Protein AF-A0A9E6DJP8-F1 (afdb_monomer)

Structure (mmCIF, N/CA/C/O backbone):
data_AF-A0A9E6DJP8-F1
#
_entry.id   AF-A0A9E6DJP8-F1
#
loop_
_atom_site.group_PDB
_atom_site.id
_atom_site.type_symbol
_atom_site.label_atom_id
_atom_site.label_alt_id
_atom_site.label_comp_id
_atom_site.label_asym_id
_atom_site.label_entity_id
_atom_site.label_seq_id
_atom_site.pdbx_PDB_ins_code
_atom_site.Cartn_x
_atom_site.Cartn_y
_atom_site.Cartn_z
_atom_site.occupancy
_atom_site.B_iso_or_equiv
_atom_site.auth_seq_id
_atom_site.auth_comp_id
_atom_site.auth_asym_id
_atom_site.auth_atom_id
_atom_site.pdbx_PDB_model_num
ATOM 1 N N . MET A 1 1 ? 36.947 -34.085 20.528 1.00 33.03 1 MET A N 1
ATOM 2 C CA . MET A 1 1 ? 38.094 -34.071 21.459 1.00 33.03 1 MET A CA 1
ATOM 3 C C . MET A 1 1 ? 39.069 -32.993 21.013 1.00 33.03 1 MET A C 1
ATOM 5 O O . MET A 1 1 ? 39.463 -33.028 19.860 1.00 33.03 1 MET A O 1
ATOM 9 N N . CYS A 1 2 ? 39.348 -32.061 21.935 1.00 31.62 2 CYS A N 1
ATOM 10 C CA . CYS A 1 2 ? 40.567 -31.264 22.163 1.00 31.62 2 CYS A CA 1
ATOM 11 C C . CYS A 1 2 ? 41.307 -30.600 20.975 1.00 31.62 2 CYS A C 1
ATOM 13 O O . CYS A 1 2 ? 41.800 -31.300 20.104 1.00 31.62 2 CYS A O 1
ATOM 15 N N . VAL A 1 3 ? 41.336 -29.252 20.887 1.00 40.03 3 VAL A N 1
ATOM 16 C CA . VAL A 1 3 ? 42.297 -28.305 21.551 1.00 40.03 3 VAL A CA 1
ATOM 17 C C . VAL A 1 3 ? 43.593 -28.238 20.710 1.00 40.03 3 VAL A C 1
ATOM 19 O O . VAL A 1 3 ? 44.200 -29.263 20.459 1.00 40.03 3 VAL A O 1
ATOM 22 N N . THR A 1 4 ? 44.059 -27.119 20.139 1.00 46.53 4 THR A N 1
ATOM 23 C CA . THR A 1 4 ? 44.442 -25.840 20.767 1.00 46.53 4 THR A CA 1
ATOM 24 C C . THR A 1 4 ? 44.753 -24.791 19.687 1.00 46.53 4 THR A C 1
ATOM 26 O O . THR A 1 4 ? 45.178 -25.128 18.587 1.00 46.53 4 THR A O 1
ATOM 29 N N . LEU A 1 5 ? 44.595 -23.529 20.082 1.00 51.75 5 LEU A N 1
ATOM 30 C CA . LEU A 1 5 ? 45.041 -22.273 19.480 1.00 51.75 5 LEU A CA 1
ATOM 31 C C . LEU A 1 5 ? 46.371 -22.293 18.708 1.00 51.75 5 LEU A C 1
ATOM 33 O O . LEU A 1 5 ? 47.373 -22.778 19.223 1.00 51.75 5 LEU A O 1
ATOM 37 N N . LEU A 1 6 ? 46.410 -21.544 17.603 1.00 48.66 6 LEU A N 1
ATOM 38 C CA . LEU A 1 6 ? 47.560 -20.714 17.237 1.00 48.66 6 LEU A CA 1
ATOM 39 C C . LEU A 1 6 ? 47.035 -19.375 16.711 1.00 48.66 6 LEU A C 1
ATOM 41 O O . LEU A 1 6 ? 46.500 -19.268 15.610 1.00 48.66 6 LEU A O 1
ATOM 45 N N . LEU A 1 7 ? 47.149 -18.371 17.578 1.00 57.12 7 LEU A N 1
ATOM 46 C CA . LEU A 1 7 ? 46.993 -16.967 17.246 1.00 57.12 7 LEU A CA 1
ATOM 47 C C . LEU A 1 7 ? 48.089 -16.572 16.249 1.00 57.12 7 LEU A C 1
ATOM 49 O O . LEU A 1 7 ? 49.269 -16.686 16.576 1.00 57.12 7 LEU A O 1
ATOM 53 N N . TRP A 1 8 ? 47.715 -16.025 15.094 1.00 47.78 8 TRP A N 1
ATOM 54 C CA . TRP A 1 8 ? 48.575 -15.071 14.403 1.00 47.78 8 TRP A CA 1
ATOM 55 C C . TRP A 1 8 ? 47.756 -13.836 14.052 1.00 47.78 8 TRP A C 1
ATOM 57 O O . TRP A 1 8 ? 46.936 -13.827 13.139 1.00 47.78 8 TRP A O 1
ATOM 67 N N . SER A 1 9 ? 47.969 -12.814 14.874 1.00 47.78 9 SER A N 1
ATOM 68 C CA . SER A 1 9 ? 47.581 -11.440 14.618 1.00 47.78 9 SER A CA 1
ATOM 69 C C . SER A 1 9 ? 48.555 -10.840 13.605 1.00 47.78 9 SER A C 1
ATOM 71 O O . SER A 1 9 ? 49.768 -10.873 13.825 1.00 47.78 9 SER A O 1
ATOM 73 N N . CYS A 1 10 ? 48.031 -10.274 12.524 1.00 39.75 10 CYS A N 1
ATOM 74 C CA . CYS A 1 10 ? 48.673 -9.169 11.829 1.00 39.75 10 CYS A CA 1
ATOM 75 C C . CYS A 1 10 ? 47.689 -8.003 11.918 1.00 39.75 10 CYS A C 1
ATOM 77 O O . CYS A 1 10 ? 46.633 -8.031 11.289 1.00 39.75 10 CYS A O 1
ATOM 79 N N . GLY A 1 11 ? 47.994 -7.052 12.798 1.00 43.66 11 GLY A N 1
ATOM 80 C CA . GLY A 1 11 ? 47.348 -5.750 12.818 1.00 43.66 11 GLY A CA 1
ATOM 81 C C . GLY A 1 11 ? 48.131 -4.776 11.943 1.00 43.66 11 GLY A C 1
ATOM 82 O O . GLY A 1 11 ? 49.359 -4.784 11.979 1.00 43.66 11 GLY A O 1
ATOM 83 N N . ASP A 1 12 ? 47.402 -3.950 11.196 1.00 44.34 12 ASP A N 1
ATOM 84 C CA . ASP A 1 12 ? 47.786 -2.575 10.874 1.00 44.34 12 ASP A CA 1
ATOM 85 C C . ASP A 1 12 ? 46.535 -1.692 11.028 1.00 44.34 12 ASP A C 1
ATOM 87 O O . ASP A 1 12 ? 45.399 -2.157 10.903 1.00 44.34 12 ASP A O 1
ATOM 91 N N . GLU A 1 13 ? 46.745 -0.454 11.446 1.00 48.97 13 GLU A N 1
ATOM 92 C CA . GLU A 1 13 ? 45.961 0.207 12.482 1.00 48.97 13 GLU A CA 1
ATOM 93 C C . GLU A 1 13 ? 45.077 1.322 11.902 1.00 48.97 13 GLU A C 1
ATOM 95 O O . GLU A 1 13 ? 45.538 2.186 11.162 1.00 48.97 13 GLU A O 1
ATOM 100 N N . GLY A 1 14 ? 43.798 1.350 12.286 1.00 40.22 14 GLY A N 1
ATOM 101 C CA . GLY A 1 14 ? 42.862 2.424 11.946 1.00 40.22 14 GLY A CA 1
ATOM 102 C C . GLY A 1 14 ? 41.845 2.627 13.065 1.00 40.22 14 GLY A C 1
ATOM 103 O O . GLY A 1 14 ? 40.857 1.910 13.159 1.00 40.22 14 GLY A O 1
ATOM 104 N N . SER A 1 15 ? 42.134 3.584 13.948 1.00 46.06 15 SER A N 1
ATOM 105 C CA . SER A 1 15 ? 41.386 3.908 15.169 1.00 46.06 15 SER A CA 1
ATOM 106 C C . SER A 1 15 ? 39.949 4.387 14.931 1.00 46.06 15 SER A C 1
ATOM 108 O O . SER A 1 15 ? 39.719 5.315 14.161 1.00 46.06 15 SER A O 1
ATOM 110 N N . GLY A 1 16 ? 39.013 3.868 15.729 1.00 37.00 16 GLY A N 1
ATOM 111 C CA . GLY A 1 16 ? 37.698 4.470 15.957 1.00 37.00 16 GLY A CA 1
ATOM 112 C C . GLY A 1 16 ? 36.820 3.584 16.837 1.00 37.00 16 GLY A C 1
ATOM 113 O O . GLY A 1 16 ? 36.298 2.579 16.377 1.00 37.00 16 GLY A O 1
ATOM 114 N N . LYS A 1 17 ? 36.700 3.923 18.123 1.00 45.81 17 LYS A N 1
ATOM 115 C CA . LYS A 1 17 ? 35.946 3.154 19.120 1.00 45.81 17 LYS A CA 1
ATOM 116 C C . LYS A 1 17 ? 34.435 3.215 18.886 1.00 45.81 17 LYS A C 1
ATOM 118 O O . LYS A 1 17 ? 33.890 4.309 18.786 1.00 45.81 17 LYS A O 1
ATOM 123 N N . ALA A 1 18 ? 33.774 2.065 18.956 1.00 42.44 18 ALA A N 1
ATOM 124 C CA . ALA A 1 18 ? 32.442 1.943 19.533 1.00 42.44 18 ALA A CA 1
ATOM 125 C C . ALA A 1 18 ? 32.322 0.550 20.156 1.00 42.44 18 ALA A C 1
ATOM 127 O O . ALA A 1 18 ? 32.609 -0.464 19.526 1.00 42.44 18 ALA A O 1
ATOM 128 N N . ASP A 1 19 ? 32.002 0.550 21.437 1.00 43.88 19 ASP A N 1
ATOM 129 C CA . ASP A 1 19 ? 31.875 -0.591 22.319 1.00 43.88 19 ASP A CA 1
ATOM 130 C C . ASP A 1 19 ? 30.888 -1.626 21.762 1.00 43.88 19 ASP A C 1
ATOM 132 O O . ASP A 1 19 ? 29.682 -1.389 21.700 1.00 43.88 19 ASP A O 1
ATOM 136 N N . GLU A 1 20 ? 31.395 -2.801 21.392 1.00 37.34 20 GLU A N 1
ATOM 137 C CA . GLU A 1 20 ? 30.559 -3.957 21.083 1.00 37.34 20 GLU A CA 1
ATOM 138 C C . GLU A 1 20 ? 30.038 -4.534 22.408 1.00 37.34 20 GLU A C 1
ATOM 140 O O . GLU A 1 20 ? 30.598 -5.460 23.000 1.00 37.34 20 GLU A O 1
ATOM 145 N N . GLN A 1 21 ? 28.971 -3.929 22.930 1.00 48.44 21 GLN A N 1
ATOM 146 C CA . GLN A 1 21 ? 28.107 -4.609 23.884 1.00 48.44 21 GLN A CA 1
ATOM 147 C C . GLN A 1 21 ? 27.453 -5.787 23.154 1.00 48.44 21 GLN A C 1
ATOM 149 O O . GLN A 1 21 ? 26.810 -5.570 22.124 1.00 48.44 21 GLN A O 1
ATOM 154 N N . PRO A 1 22 ? 27.539 -7.024 23.672 1.00 40.91 22 PRO A N 1
ATOM 155 C CA . PRO A 1 22 ? 26.690 -8.090 23.180 1.00 40.91 22 PRO A CA 1
ATOM 156 C C . PRO A 1 22 ? 25.252 -7.714 23.539 1.00 40.91 22 PRO A C 1
ATOM 158 O O . PRO A 1 22 ? 24.824 -7.868 24.684 1.00 40.91 22 PRO A O 1
ATOM 161 N N . ALA A 1 23 ? 24.506 -7.190 22.566 1.00 49.72 23 ALA A N 1
ATOM 162 C CA . ALA A 1 23 ? 23.065 -7.097 22.670 1.00 49.72 23 ALA A CA 1
ATOM 163 C C . ALA A 1 23 ? 22.542 -8.533 22.709 1.00 49.72 23 ALA A C 1
ATOM 165 O O . ALA A 1 23 ? 22.356 -9.197 21.689 1.00 49.72 23 ALA A O 1
ATOM 166 N N . THR A 1 24 ? 22.361 -9.033 23.926 1.00 43.88 24 THR A N 1
ATOM 167 C CA . THR A 1 24 ? 21.538 -10.192 24.206 1.00 43.88 24 THR A CA 1
ATOM 168 C C . THR A 1 24 ? 20.167 -9.904 23.608 1.00 43.88 24 THR A C 1
ATOM 170 O O . THR A 1 24 ? 19.372 -9.137 24.151 1.00 43.88 24 THR A O 1
ATOM 173 N N . HIS A 1 25 ? 19.891 -10.494 22.445 1.00 43.88 25 HIS A N 1
ATOM 174 C CA . HIS A 1 25 ? 18.550 -10.534 21.882 1.00 43.88 25 HIS A CA 1
ATOM 175 C C . HIS A 1 25 ? 17.737 -11.481 22.771 1.00 43.88 25 HIS A C 1
ATOM 177 O O . HIS A 1 25 ? 17.576 -12.668 22.495 1.00 43.88 25 HIS A O 1
ATOM 183 N N . SER A 1 26 ? 17.328 -10.964 23.932 1.00 44.44 26 SER A N 1
ATOM 184 C CA . SER A 1 26 ? 16.379 -11.622 24.812 1.00 44.44 26 SER A CA 1
ATOM 185 C C . SER A 1 26 ? 15.101 -11.786 24.009 1.00 44.44 26 SER A C 1
ATOM 187 O O . SER A 1 26 ? 14.435 -10.804 23.686 1.00 44.44 26 SER A O 1
ATOM 189 N N . GLY A 1 27 ? 14.820 -13.032 23.636 1.00 45.06 27 GLY A N 1
ATOM 190 C CA . GLY A 1 27 ? 13.627 -13.432 22.911 1.00 45.06 27 GLY A CA 1
ATOM 191 C C . GLY A 1 27 ? 12.372 -13.128 23.717 1.00 45.06 27 GLY A C 1
ATOM 192 O O . GLY A 1 27 ? 11.861 -13.980 24.436 1.00 45.06 27 GLY A O 1
ATOM 193 N N . GLY A 1 28 ? 11.864 -11.909 23.576 1.00 35.53 28 GLY A N 1
ATOM 194 C CA . GLY A 1 28 ? 10.433 -11.671 23.582 1.00 35.53 28 GLY A CA 1
ATOM 195 C C . GLY A 1 28 ? 9.939 -11.948 22.171 1.00 35.53 28 GLY A C 1
ATOM 196 O O . GLY A 1 28 ? 10.493 -11.405 21.217 1.00 35.53 28 GLY A O 1
ATOM 197 N N . VAL A 1 29 ? 8.930 -12.804 22.013 1.00 43.03 29 VAL A N 1
ATOM 198 C CA . VAL A 1 29 ? 8.195 -12.858 20.746 1.00 43.03 29 VAL A CA 1
ATOM 199 C C . VAL A 1 29 ? 7.644 -11.454 20.507 1.00 43.03 29 VAL A C 1
ATOM 201 O O . VAL A 1 29 ? 6.780 -10.993 21.251 1.00 43.03 29 VAL A O 1
ATOM 204 N N . ALA A 1 30 ? 8.209 -10.725 19.543 1.00 58.91 30 ALA A N 1
ATOM 205 C CA . ALA A 1 30 ? 7.617 -9.469 19.116 1.00 58.91 30 ALA A CA 1
ATOM 206 C C . ALA A 1 30 ? 6.161 -9.770 18.741 1.00 58.91 30 ALA A C 1
ATOM 208 O O . ALA A 1 30 ? 5.896 -10.758 18.049 1.00 58.91 30 ALA A O 1
ATOM 209 N N . SER A 1 31 ? 5.216 -8.980 19.257 1.00 71.69 31 SER A N 1
ATOM 210 C CA . SER A 1 31 ? 3.814 -9.125 18.873 1.00 71.69 31 SER A CA 1
ATOM 211 C C . SER A 1 31 ? 3.722 -9.088 17.353 1.00 71.69 31 SER A C 1
ATOM 213 O O . SER A 1 31 ? 4.318 -8.207 16.735 1.00 71.69 31 SER A O 1
ATOM 215 N N . ALA A 1 32 ? 2.986 -10.037 16.772 1.00 88.00 32 ALA A N 1
ATOM 216 C CA . ALA A 1 32 ? 2.755 -10.058 15.337 1.00 88.00 32 ALA A CA 1
ATOM 217 C C . ALA A 1 32 ? 2.195 -8.707 14.863 1.00 88.00 32 ALA A C 1
ATOM 219 O O 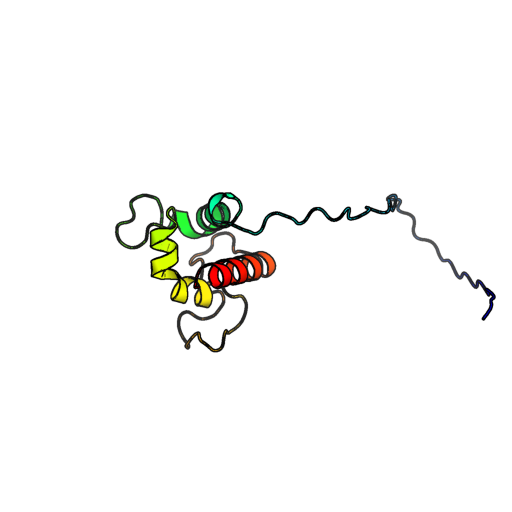. ALA A 1 32 ? 1.474 -8.016 15.599 1.00 88.00 32 ALA A O 1
ATOM 220 N N . ASP A 1 33 ? 2.536 -8.341 13.632 1.00 94.94 33 ASP A N 1
ATOM 221 C CA . ASP A 1 33 ? 1.997 -7.142 13.011 1.00 94.94 33 ASP A CA 1
ATOM 222 C C . ASP A 1 33 ? 0.473 -7.233 12.911 1.00 94.94 33 ASP A C 1
ATOM 224 O O . ASP A 1 33 ? -0.115 -8.266 12.593 1.00 94.94 33 ASP A O 1
ATOM 228 N N . SER A 1 34 ? -0.174 -6.123 13.215 1.00 95.06 34 SER A N 1
ATOM 229 C CA . SER A 1 34 ? -1.611 -5.939 13.205 1.00 95.06 34 SER A CA 1
ATOM 230 C C . SER A 1 34 ? -1.942 -4.603 12.556 1.00 95.06 34 SER A C 1
ATOM 232 O O . SER A 1 34 ? -1.072 -3.759 12.310 1.00 95.06 34 SER A O 1
ATOM 234 N N . TRP A 1 35 ? -3.232 -4.385 12.303 1.00 96.06 35 TRP A N 1
ATOM 235 C CA . TRP A 1 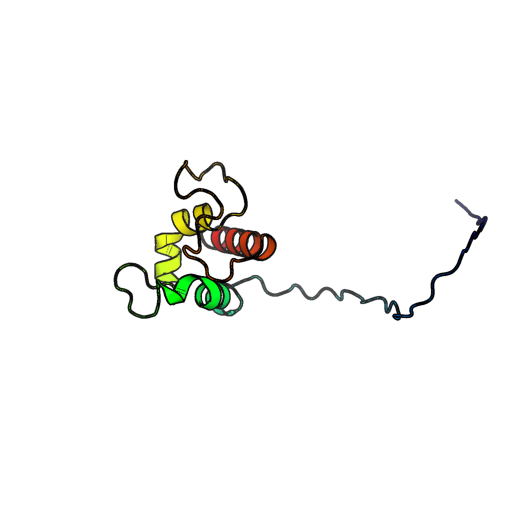35 ? -3.693 -3.097 11.803 1.00 96.06 35 TRP A CA 1
ATOM 236 C C . TRP A 1 35 ? -3.231 -1.944 12.702 1.00 96.06 35 TRP A C 1
ATOM 238 O O . TRP A 1 35 ? -2.635 -0.989 12.218 1.00 96.06 35 TRP A O 1
ATOM 248 N N . SER A 1 36 ? -3.450 -2.058 14.015 1.00 96.31 36 SER A N 1
ATOM 249 C CA . SER A 1 36 ? -3.259 -0.958 14.963 1.00 96.31 36 SER A CA 1
ATOM 250 C C . SER A 1 36 ? -1.807 -0.689 15.358 1.00 96.31 36 SER A C 1
ATOM 252 O O . SER A 1 36 ? -1.519 0.402 15.840 1.00 96.31 36 SER A O 1
ATOM 254 N N . ASN A 1 37 ? -0.907 -1.673 15.240 1.00 95.56 37 ASN A N 1
ATOM 255 C CA . ASN A 1 37 ? 0.499 -1.511 15.643 1.00 95.56 37 ASN A CA 1
ATOM 256 C C . ASN A 1 37 ? 1.455 -1.280 14.460 1.00 95.56 37 ASN A C 1
ATOM 258 O O . ASN A 1 37 ? 2.598 -0.888 14.689 1.00 95.56 37 ASN A O 1
ATOM 262 N N . TYR A 1 38 ? 1.002 -1.514 13.224 1.00 96.62 38 TYR A N 1
ATOM 263 C CA . TYR A 1 38 ? 1.839 -1.435 12.033 1.00 96.62 38 TYR A CA 1
ATOM 264 C C . TYR A 1 38 ? 1.085 -0.879 10.824 1.00 96.62 38 TYR A C 1
ATOM 266 O O . TYR A 1 38 ? 1.391 0.228 10.373 1.00 96.62 38 TYR A O 1
ATOM 274 N N . ALA A 1 39 ? 0.114 -1.627 10.290 1.00 97.44 39 ALA A N 1
ATOM 275 C CA . ALA A 1 39 ? -0.377 -1.368 8.938 1.00 97.44 39 ALA A CA 1
ATOM 276 C C . ALA A 1 39 ? -1.052 0.002 8.814 1.00 97.44 39 ALA A C 1
ATOM 278 O O . ALA A 1 39 ? -0.784 0.722 7.854 1.00 97.44 39 ALA A O 1
ATOM 279 N N . SER A 1 40 ? -1.830 0.433 9.814 1.00 97.94 40 SER A N 1
ATOM 280 C CA . SER A 1 40 ? -2.452 1.762 9.802 1.00 97.94 40 SER A CA 1
ATOM 281 C C . SER A 1 40 ? -1.417 2.886 9.684 1.00 97.94 40 SER A C 1
ATOM 283 O O . SER A 1 40 ? -1.676 3.893 9.030 1.00 97.94 40 SER A O 1
ATOM 285 N N . GLY A 1 41 ? -0.232 2.710 10.280 1.00 98.06 41 GLY A N 1
ATOM 286 C CA . GLY A 1 41 ? 0.887 3.642 10.149 1.00 98.06 41 GLY A CA 1
ATOM 287 C C . GLY A 1 41 ? 1.456 3.664 8.732 1.00 98.06 41 GLY A C 1
ATOM 288 O O . GLY A 1 41 ? 1.651 4.739 8.176 1.00 98.06 41 GLY A O 1
ATOM 289 N N . PHE A 1 42 ? 1.636 2.494 8.111 1.00 98.19 42 PHE A N 1
ATOM 290 C CA . PHE A 1 42 ? 2.074 2.400 6.716 1.00 98.19 42 PHE A CA 1
ATOM 291 C C . PHE A 1 42 ? 1.108 3.136 5.773 1.00 98.19 42 PHE A C 1
ATOM 293 O O . PHE A 1 42 ? 1.532 3.972 4.974 1.00 98.19 42 PHE A O 1
ATOM 300 N N . PHE A 1 43 ? -0.199 2.869 5.875 1.00 97.75 43 PHE A N 1
ATOM 301 C CA . PHE A 1 43 ? -1.195 3.525 5.021 1.00 97.75 43 PHE A CA 1
ATOM 302 C C . PHE A 1 43 ? -1.268 5.033 5.274 1.00 97.75 43 PHE A C 1
ATOM 304 O O . PHE A 1 43 ? -1.351 5.802 4.314 1.00 97.75 43 PHE A O 1
ATOM 311 N N . ALA A 1 44 ? -1.167 5.469 6.534 1.00 97.06 44 ALA A N 1
ATOM 312 C CA . ALA A 1 44 ? -1.107 6.887 6.877 1.00 97.06 44 ALA A CA 1
ATOM 313 C C . ALA A 1 44 ? 0.106 7.590 6.246 1.00 97.06 44 ALA A C 1
ATOM 315 O O . ALA A 1 44 ? -0.029 8.712 5.764 1.00 97.06 44 ALA A O 1
ATOM 316 N N . SER A 1 45 ? 1.267 6.933 6.212 1.00 97.06 45 SER A N 1
ATOM 317 C CA . SER A 1 45 ? 2.485 7.492 5.619 1.00 97.06 45 SER A CA 1
ATOM 318 C C . SER A 1 45 ? 2.459 7.539 4.093 1.00 97.06 45 SER A C 1
ATOM 320 O O . SER A 1 45 ? 3.004 8.476 3.518 1.00 97.06 45 SER A O 1
ATOM 322 N N . TYR A 1 46 ? 1.865 6.538 3.437 1.00 97.56 46 TYR A N 1
ATOM 323 C CA . TYR A 1 46 ? 2.087 6.320 2.004 1.00 97.56 46 TYR A CA 1
ATOM 324 C C . TYR A 1 46 ? 0.838 6.414 1.121 1.00 97.56 46 TYR A C 1
ATOM 326 O O . TYR A 1 46 ? 0.976 6.628 -0.080 1.00 97.56 46 TYR A O 1
ATOM 334 N N . CYS A 1 47 ? -0.371 6.260 1.667 1.00 95.44 47 CYS A N 1
ATOM 335 C CA . CYS A 1 47 ? -1.594 6.111 0.864 1.00 95.44 47 CYS A CA 1
ATOM 336 C C . CYS A 1 47 ? -2.640 7.200 1.140 1.00 95.44 47 CYS A C 1
ATOM 338 O O . CYS A 1 47 ? -3.363 7.604 0.230 1.00 95.44 47 CYS A O 1
ATOM 340 N N . VAL A 1 48 ? -2.712 7.698 2.377 1.00 94.81 48 VAL A N 1
ATOM 341 C CA . VAL A 1 48 ? -3.778 8.606 2.843 1.00 94.81 48 VAL A CA 1
ATOM 342 C C . VAL A 1 48 ? -3.760 9.983 2.177 1.00 94.81 48 VAL A C 1
ATOM 344 O O . VAL A 1 48 ? -4.797 10.637 2.136 1.00 94.81 48 VAL A O 1
ATOM 347 N N . GLU A 1 49 ? -2.638 10.409 1.590 1.00 92.12 49 GLU A N 1
ATOM 348 C CA . GLU A 1 49 ? -2.596 11.654 0.807 1.00 92.12 49 GLU A CA 1
ATOM 349 C C . GLU A 1 49 ? -3.612 11.637 -0.349 1.00 92.12 49 GLU A C 1
ATOM 351 O O . GLU A 1 49 ? -4.281 12.637 -0.599 1.00 92.12 49 GLU A O 1
ATOM 356 N N . CYS A 1 50 ? -3.761 10.492 -1.023 1.00 91.38 50 CYS A N 1
ATOM 357 C CA . CYS A 1 50 ? -4.732 10.310 -2.106 1.00 91.38 50 CYS A CA 1
ATOM 358 C C . CYS A 1 50 ? -6.011 9.592 -1.650 1.00 91.38 50 CYS A C 1
ATOM 360 O O . CYS A 1 50 ? -7.067 9.831 -2.224 1.00 91.38 50 CYS A O 1
ATOM 362 N N . HIS A 1 51 ? -5.915 8.726 -0.638 1.00 94.06 51 HIS A N 1
ATOM 363 C CA . HIS A 1 51 ? -6.970 7.811 -0.186 1.00 94.06 51 HIS A CA 1
ATOM 364 C C . HIS A 1 51 ? -7.289 8.010 1.298 1.00 94.06 51 HIS A C 1
ATOM 366 O O . HIS A 1 51 ? -7.188 7.088 2.111 1.00 94.06 51 HIS A O 1
ATOM 372 N N . GLY A 1 52 ? -7.572 9.257 1.671 1.00 93.12 52 GLY A N 1
ATOM 373 C CA . GLY A 1 52 ? -7.815 9.653 3.055 1.00 93.12 52 GLY A CA 1
ATOM 374 C C . GLY A 1 52 ? -9.240 9.407 3.549 1.00 93.12 52 GLY A C 1
ATOM 375 O O . GLY A 1 52 ? -10.103 8.907 2.829 1.00 93.12 52 GLY A O 1
ATOM 376 N N . ALA A 1 53 ? -9.477 9.805 4.802 1.00 93.69 53 ALA A N 1
ATOM 377 C CA . ALA A 1 53 ? -10.744 9.581 5.489 1.00 93.69 53 ALA A CA 1
ATOM 378 C C . ALA A 1 53 ? -11.934 10.151 4.701 1.00 93.69 53 ALA A C 1
ATOM 380 O O . ALA A 1 53 ? -11.964 11.336 4.359 1.00 93.69 53 ALA A O 1
ATOM 381 N N . GLY A 1 54 ? -12.941 9.314 4.460 1.00 85.62 54 GLY A N 1
ATOM 382 C CA . GLY A 1 54 ? -14.147 9.688 3.726 1.00 85.62 54 GLY A CA 1
ATOM 383 C C . GLY A 1 54 ? -14.006 9.688 2.200 1.00 85.62 54 GLY A C 1
ATOM 384 O O . GLY A 1 54 ? -14.962 10.085 1.522 1.00 85.62 54 GLY A O 1
ATOM 385 N N . ASP A 1 55 ? -12.874 9.234 1.644 1.00 89.88 55 ASP A N 1
ATOM 386 C CA . ASP A 1 55 ? -12.778 8.903 0.219 1.00 89.88 55 ASP A CA 1
ATOM 387 C C . ASP A 1 55 ? -13.794 7.797 -0.103 1.00 89.88 55 ASP A C 1
ATOM 389 O O . ASP A 1 55 ? -13.684 6.651 0.324 1.00 89.88 55 ASP A O 1
ATOM 393 N N . ARG A 1 56 ? -14.824 8.160 -0.873 1.00 80.50 56 ARG A N 1
ATOM 394 C CA . ARG A 1 56 ? -15.932 7.258 -1.223 1.00 80.50 56 ARG A CA 1
ATOM 395 C C . ARG A 1 56 ? -15.528 6.141 -2.179 1.00 80.50 56 ARG A C 1
ATOM 397 O O . ARG A 1 56 ? -16.315 5.221 -2.382 1.00 80.50 56 ARG A O 1
ATOM 404 N N . SER A 1 57 ? -14.380 6.280 -2.835 1.00 82.69 57 SER A N 1
ATOM 405 C CA . SER A 1 57 ? -13.860 5.292 -3.768 1.00 82.69 57 SER A CA 1
ATOM 406 C C . SER A 1 57 ? -12.915 4.318 -3.078 1.00 82.69 57 SER A C 1
ATOM 408 O O . SER A 1 57 ? -13.039 3.121 -3.329 1.00 82.69 57 SER A O 1
ATOM 410 N N . ARG A 1 58 ? -12.000 4.820 -2.234 1.00 88.69 58 ARG A N 1
ATOM 411 C CA . ARG A 1 58 ? -11.001 4.035 -1.494 1.00 88.69 58 ARG A CA 1
ATOM 412 C C . ARG A 1 58 ? -10.537 4.780 -0.243 1.00 88.69 58 ARG A C 1
ATOM 414 O O . ARG A 1 58 ? -9.656 5.628 -0.333 1.00 88.69 58 ARG A O 1
ATOM 421 N N . ASP A 1 59 ? -11.072 4.442 0.925 1.00 94.81 59 ASP A N 1
ATOM 422 C CA . ASP A 1 59 ? -10.618 5.038 2.191 1.00 94.81 59 ASP A CA 1
ATOM 423 C C . ASP A 1 59 ? -9.553 4.158 2.869 1.00 94.81 59 ASP A C 1
ATOM 425 O O . ASP A 1 59 ? -9.858 3.251 3.647 1.00 94.81 59 ASP A O 1
ATOM 429 N N . SER A 1 60 ? -8.274 4.455 2.615 1.00 95.81 60 SER A N 1
ATOM 430 C CA . SER A 1 60 ? -7.134 3.715 3.184 1.00 95.81 60 SER A CA 1
ATOM 431 C C . SER A 1 60 ? -6.910 3.969 4.681 1.00 95.81 60 SER A C 1
ATOM 433 O O . SER A 1 60 ? -5.952 3.445 5.251 1.00 95.81 60 SER A O 1
ATOM 435 N N . THR A 1 61 ? -7.766 4.751 5.348 1.00 96.44 61 THR A N 1
ATOM 436 C CA . THR A 1 61 ? -7.729 4.911 6.812 1.00 96.44 61 THR A CA 1
ATOM 437 C C . THR A 1 61 ? -8.447 3.783 7.553 1.00 96.44 61 THR A C 1
ATOM 439 O O . THR A 1 61 ? -8.353 3.701 8.781 1.00 96.44 61 THR A O 1
ATOM 442 N N . THR A 1 62 ? -9.132 2.885 6.835 1.00 95.25 62 THR A N 1
ATOM 443 C CA . THR A 1 62 ? -9.913 1.795 7.429 1.00 95.25 62 THR A CA 1
ATOM 444 C C . THR A 1 62 ? -9.441 0.420 6.959 1.00 95.25 62 THR A C 1
ATOM 446 O O . THR A 1 62 ? -9.113 0.220 5.791 1.00 95.25 62 THR A O 1
ATOM 449 N N . LEU A 1 63 ? -9.455 -0.556 7.873 1.00 95.25 63 LEU A N 1
ATOM 450 C CA . LEU A 1 63 ? -9.073 -1.932 7.554 1.00 95.25 63 LEU A CA 1
ATOM 451 C C . LEU A 1 63 ? -10.005 -2.557 6.503 1.00 95.25 63 LEU A C 1
ATOM 453 O O . LEU A 1 63 ? -9.522 -3.197 5.580 1.00 95.25 63 LEU A O 1
ATOM 457 N N . ALA A 1 64 ? -11.317 -2.326 6.605 1.00 93.81 64 ALA A N 1
ATOM 458 C CA . ALA A 1 64 ? -12.303 -2.927 5.703 1.00 93.81 64 ALA A CA 1
ATOM 459 C C . ALA A 1 64 ? -12.081 -2.538 4.229 1.00 93.81 64 ALA A C 1
ATOM 461 O O . ALA A 1 64 ? -12.241 -3.354 3.323 1.00 93.81 64 ALA A O 1
ATOM 462 N N . GLU A 1 65 ? -11.687 -1.291 3.978 1.00 94.75 65 GLU A N 1
ATOM 463 C C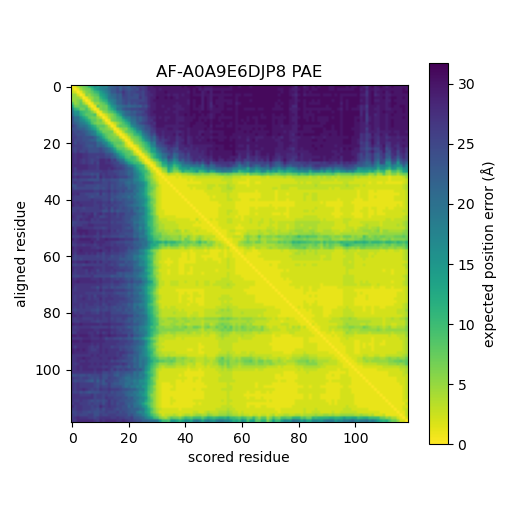A . GLU A 1 65 ? -11.386 -0.807 2.629 1.00 94.75 65 GLU A CA 1
ATOM 464 C C . GLU A 1 65 ? -10.048 -1.357 2.120 1.00 94.75 65 GLU A C 1
ATOM 466 O O . GLU A 1 65 ? -9.943 -1.752 0.959 1.00 94.75 65 GLU A O 1
ATOM 471 N N . VAL A 1 66 ? -9.044 -1.468 2.997 1.00 95.00 66 VAL A N 1
ATOM 472 C 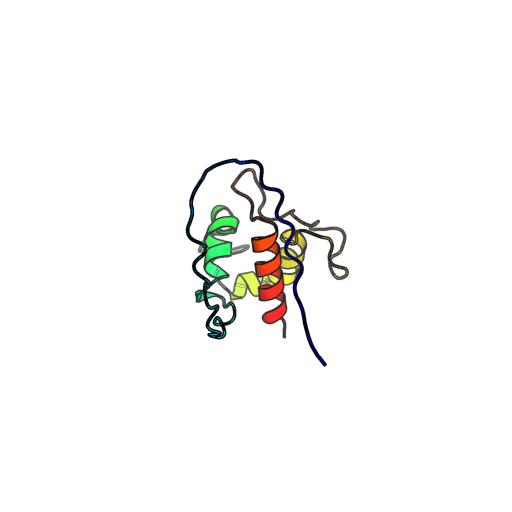CA . VAL A 1 66 ? -7.765 -2.118 2.668 1.00 95.00 66 VAL A CA 1
ATOM 473 C C . VAL A 1 66 ? -7.958 -3.599 2.336 1.00 95.00 66 VAL A C 1
ATOM 475 O O . VAL A 1 66 ? -7.374 -4.081 1.370 1.00 95.00 66 VAL A O 1
ATOM 478 N N . GLU A 1 67 ? -8.796 -4.314 3.085 1.00 94.81 67 GLU A N 1
ATOM 479 C CA . GLU A 1 67 ? -9.145 -5.714 2.817 1.00 94.81 67 GLU A CA 1
ATOM 480 C C . GLU A 1 67 ? -9.851 -5.871 1.467 1.00 94.81 67 GLU A C 1
ATOM 482 O O . GLU A 1 67 ? -9.541 -6.794 0.710 1.00 94.81 67 GLU A O 1
ATOM 487 N N . ARG A 1 68 ? -10.747 -4.941 1.113 1.00 93.69 68 ARG A N 1
ATOM 488 C CA . ARG A 1 68 ? -11.412 -4.938 -0.198 1.00 93.69 68 ARG A CA 1
ATOM 489 C C . ARG A 1 68 ? -10.413 -4.795 -1.350 1.00 93.69 68 ARG A C 1
ATOM 491 O O . ARG A 1 68 ? -10.549 -5.477 -2.365 1.00 93.69 68 ARG A O 1
ATOM 498 N N . ASP A 1 69 ? -9.421 -3.923 -1.202 1.00 94.25 69 ASP A N 1
ATOM 499 C CA . ASP A 1 69 ? -8.447 -3.610 -2.255 1.00 94.25 69 ASP A CA 1
ATOM 500 C C . ASP A 1 69 ? -7.166 -4.464 -2.172 1.00 94.25 69 ASP A C 1
ATOM 502 O O . ASP A 1 69 ? -6.225 -4.282 -2.956 1.00 94.25 69 ASP A O 1
ATOM 506 N N . LEU A 1 70 ? -7.140 -5.439 -1.258 1.00 94.44 70 LEU A N 1
ATOM 507 C CA . LEU A 1 70 ? -5.958 -6.206 -0.882 1.00 94.44 70 LEU A CA 1
ATOM 508 C C . LEU A 1 70 ? -5.204 -6.825 -2.061 1.00 94.44 70 LEU A C 1
ATOM 510 O O . LEU A 1 70 ? -3.984 -6.645 -2.108 1.00 94.44 70 LEU A O 1
ATOM 514 N N . PRO A 1 71 ? -5.847 -7.502 -3.039 1.00 94.00 71 PRO A N 1
ATOM 515 C CA . PRO A 1 71 ? -5.116 -8.079 -4.164 1.00 94.00 71 PRO A CA 1
ATOM 516 C C . PRO A 1 71 ? -4.328 -7.023 -4.941 1.00 94.00 71 PRO A C 1
ATOM 518 O O . PRO A 1 71 ? -3.170 -7.242 -5.287 1.00 94.00 71 PRO A O 1
ATOM 521 N N . SER A 1 72 ? -4.917 -5.842 -5.151 1.00 95.69 72 SER A N 1
ATOM 522 C CA . SER A 1 72 ? -4.251 -4.752 -5.867 1.00 95.69 72 SER A CA 1
ATOM 523 C C . SER A 1 72 ? -3.116 -4.153 -5.041 1.00 95.69 72 SER A C 1
ATOM 525 O O . SER A 1 72 ? -2.024 -3.943 -5.570 1.00 95.69 72 SER A O 1
ATOM 527 N N . ILE A 1 73 ? -3.345 -3.907 -3.746 1.00 97.06 73 ILE A N 1
ATOM 528 C CA . ILE A 1 73 ? -2.334 -3.341 -2.842 1.00 97.06 73 ILE A CA 1
ATOM 529 C C . ILE A 1 73 ? -1.135 -4.287 -2.737 1.00 97.06 73 ILE A C 1
ATOM 531 O O . ILE A 1 73 ? -0.001 -3.850 -2.922 1.00 97.06 73 ILE A O 1
ATOM 535 N N . ARG A 1 74 ? -1.376 -5.584 -2.517 1.00 97.50 74 ARG A N 1
ATOM 536 C CA .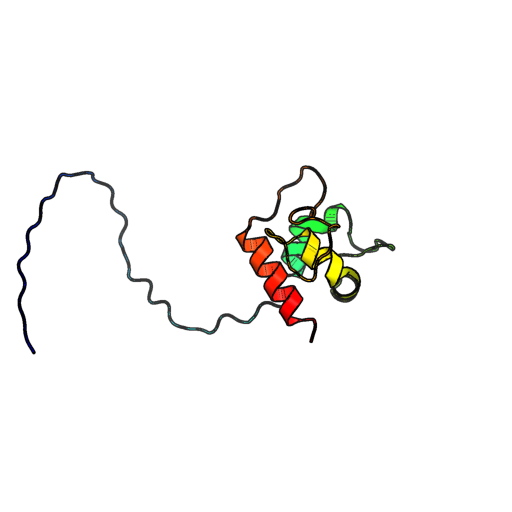 ARG A 1 74 ? -0.332 -6.611 -2.421 1.00 97.50 74 ARG A CA 1
ATOM 537 C C . ARG A 1 74 ? 0.553 -6.626 -3.667 1.00 97.50 74 ARG A C 1
ATOM 539 O O . ARG A 1 74 ? 1.773 -6.552 -3.546 1.00 97.50 74 ARG A O 1
ATOM 546 N N . CYS A 1 75 ? -0.051 -6.667 -4.853 1.00 97.88 75 CYS A N 1
ATOM 547 C CA . CYS A 1 75 ? 0.692 -6.696 -6.112 1.00 97.88 75 CYS A CA 1
ATOM 548 C C . CYS A 1 75 ? 1.461 -5.394 -6.369 1.00 97.88 75 CYS A C 1
ATOM 550 O O . CYS A 1 75 ? 2.653 -5.425 -6.670 1.00 97.88 75 CYS A O 1
ATOM 552 N N . GLY A 1 76 ? 0.804 -4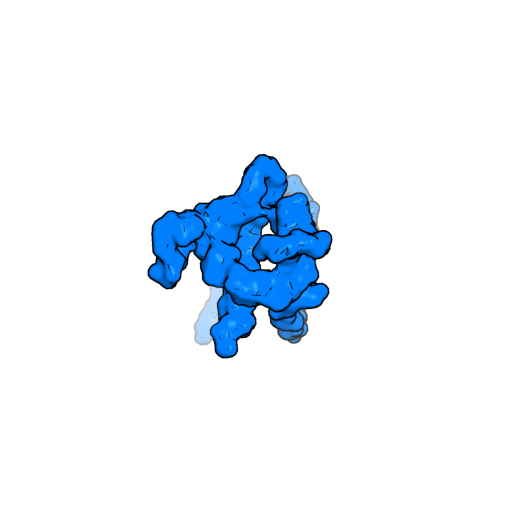.243 -6.204 1.00 98.06 76 GLY A N 1
ATOM 553 C CA . GLY A 1 76 ? 1.398 -2.952 -6.546 1.00 98.06 76 GLY A CA 1
ATOM 554 C C . GLY A 1 76 ? 2.418 -2.440 -5.527 1.00 98.06 76 GLY A C 1
ATOM 555 O O . GLY A 1 76 ? 3.318 -1.687 -5.894 1.00 98.06 76 GLY A O 1
ATOM 556 N N . VAL A 1 77 ? 2.319 -2.831 -4.251 1.00 98.19 77 VAL A N 1
ATOM 557 C CA . VAL A 1 77 ? 3.315 -2.463 -3.230 1.00 98.19 77 VAL A CA 1
ATOM 558 C C . VAL A 1 77 ? 4.529 -3.387 -3.267 1.00 98.19 77 VAL A C 1
ATOM 560 O O . VAL A 1 77 ? 5.627 -2.919 -2.955 1.00 98.19 77 VAL A O 1
ATOM 563 N N . SER A 1 78 ? 4.372 -4.654 -3.664 1.00 98.06 78 SER A N 1
ATOM 564 C CA . SER A 1 78 ? 5.474 -5.620 -3.691 1.00 98.06 78 SER A CA 1
ATOM 565 C C . SER A 1 78 ? 6.722 -5.065 -4.388 1.00 98.06 78 SER A C 1
ATOM 567 O O . SER A 1 78 ? 6.640 -4.337 -5.379 1.00 98.06 78 SER A O 1
ATOM 569 N N . SER A 1 79 ? 7.899 -5.400 -3.861 1.00 97.88 79 SER A N 1
ATOM 570 C CA . SER A 1 79 ? 9.189 -5.037 -4.459 1.00 97.88 79 SER A CA 1
ATOM 571 C C . SER A 1 79 ? 9.548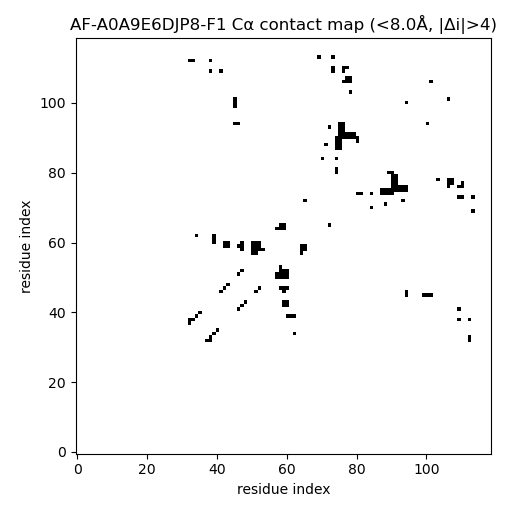 -5.905 -5.670 1.00 97.88 79 SER A C 1
ATOM 573 O O . SER A 1 79 ? 10.387 -5.495 -6.477 1.00 97.88 79 SER A O 1
ATOM 575 N N . VAL A 1 80 ? 8.908 -7.072 -5.795 1.00 96.62 80 VAL A N 1
ATOM 576 C CA . VAL A 1 80 ? 9.153 -8.103 -6.813 1.00 96.62 80 VAL A CA 1
ATOM 577 C C . VAL A 1 80 ? 7.838 -8.643 -7.391 1.00 96.62 80 VAL A C 1
ATOM 579 O O . VAL A 1 80 ? 6.793 -8.517 -6.747 1.00 96.62 80 VAL A O 1
ATOM 582 N N . PRO A 1 81 ? 7.855 -9.256 -8.588 1.00 96.69 81 PRO A N 1
ATOM 583 C CA . PRO A 1 81 ? 6.701 -9.983 -9.104 1.00 96.69 81 PRO A CA 1
ATOM 584 C C . PRO A 1 81 ? 6.265 -11.088 -8.142 1.00 96.69 81 PRO A C 1
ATOM 586 O O . PRO A 1 81 ? 7.093 -11.738 -7.506 1.00 96.69 81 PRO A O 1
ATOM 589 N N . ILE A 1 82 ? 4.958 -11.296 -8.059 1.00 95.12 82 ILE A N 1
ATOM 590 C CA . ILE A 1 82 ? 4.339 -12.370 -7.292 1.00 95.12 82 ILE A CA 1
ATOM 591 C C . ILE A 1 82 ? 3.520 -13.188 -8.286 1.00 95.12 82 ILE A C 1
ATOM 593 O O . ILE A 1 82 ? 2.739 -12.605 -9.026 1.00 95.12 82 ILE A O 1
ATOM 597 N N . ASP A 1 83 ? 3.643 -14.514 -8.283 1.00 93.50 83 ASP A N 1
ATOM 598 C CA . ASP A 1 83 ? 3.040 -15.378 -9.315 1.00 93.50 83 ASP A CA 1
ATOM 599 C C . ASP A 1 83 ? 1.516 -15.226 -9.466 1.00 93.50 83 ASP A C 1
ATOM 601 O O . ASP A 1 83 ? 0.974 -15.394 -10.555 1.00 93.50 83 ASP A O 1
ATOM 605 N N . SER A 1 84 ? 0.803 -14.899 -8.381 1.00 93.06 84 SER A N 1
ATOM 606 C CA . SER A 1 84 ? -0.646 -14.649 -8.417 1.00 93.06 84 SER A CA 1
ATOM 607 C C . SER A 1 84 ? -1.031 -13.235 -8.862 1.00 93.06 84 SER A C 1
ATOM 609 O O . SER A 1 84 ? -2.217 -12.945 -9.023 1.00 93.06 84 SER A O 1
ATOM 611 N N . CYS A 1 85 ? -0.051 -12.358 -9.059 1.00 93.44 85 CYS A N 1
ATOM 612 C CA . CYS A 1 85 ? -0.231 -11.025 -9.608 1.00 93.44 85 CYS A CA 1
ATOM 613 C C . CYS A 1 85 ? -0.036 -11.080 -11.124 1.00 93.44 85 CYS A C 1
ATOM 615 O O . CYS A 1 85 ? 1.005 -11.518 -11.607 1.00 93.44 85 CYS A O 1
ATOM 617 N N . GLY A 1 86 ? -1.046 -10.639 -11.878 1.00 92.19 86 GLY A N 1
ATOM 618 C CA . GLY A 1 86 ? -0.903 -10.427 -13.319 1.00 92.19 86 GLY A CA 1
ATOM 619 C C . GLY A 1 86 ? 0.014 -9.240 -13.638 1.00 92.19 86 GLY A C 1
ATOM 620 O O . GLY A 1 86 ? 0.672 -8.684 -12.762 1.00 92.19 86 GLY A O 1
ATOM 621 N N . ASP A 1 87 ? -0.001 -8.791 -14.892 1.00 92.06 87 ASP A N 1
ATOM 622 C CA . ASP A 1 87 ? 0.876 -7.703 -15.358 1.00 92.06 87 ASP A CA 1
ATOM 623 C C . ASP A 1 87 ? 0.532 -6.320 -14.768 1.00 92.06 87 ASP A C 1
ATOM 625 O O . ASP A 1 87 ? 1.333 -5.386 -14.846 1.00 92.06 87 ASP A O 1
ATOM 629 N N . TRP A 1 88 ? -0.665 -6.163 -14.189 1.00 93.62 88 TRP A N 1
ATOM 630 C CA . TRP A 1 88 ? -1.128 -4.905 -13.604 1.00 93.62 88 TRP A CA 1
ATOM 631 C C . TRP A 1 88 ? -1.867 -5.114 -12.268 1.00 93.62 88 TRP A C 1
ATOM 633 O O . TRP A 1 88 ? -2.777 -5.946 -12.216 1.00 93.62 88 TRP A O 1
ATOM 643 N N . PRO A 1 89 ? -1.565 -4.322 -11.215 1.00 96.31 89 PRO A N 1
ATOM 644 C CA . PRO A 1 89 ? -0.474 -3.346 -11.141 1.00 96.31 89 PRO A CA 1
ATOM 645 C C . PRO A 1 89 ? 0.903 -4.037 -11.085 1.00 96.31 89 PRO A C 1
ATOM 647 O O . PRO A 1 89 ? 1.029 -5.059 -10.408 1.00 96.31 89 PRO A O 1
ATOM 650 N N . PRO A 1 90 ? 1.941 -3.492 -11.752 1.00 96.94 90 PRO A N 1
ATOM 651 C CA . PRO A 1 90 ? 3.283 -4.041 -11.647 1.00 96.94 90 PRO A CA 1
ATOM 652 C C . PRO A 1 90 ? 3.846 -3.815 -10.233 1.00 96.94 90 PRO A C 1
ATOM 654 O O . PRO A 1 90 ? 3.395 -2.912 -9.517 1.00 96.94 90 PRO A O 1
ATOM 657 N N . PRO A 1 91 ? 4.872 -4.581 -9.827 1.00 98.06 91 PRO A N 1
ATOM 658 C CA . PRO A 1 91 ? 5.593 -4.331 -8.585 1.00 98.06 91 PRO A CA 1
ATOM 659 C C . PRO A 1 91 ? 6.061 -2.876 -8.488 1.00 98.06 91 PRO A C 1
ATOM 661 O O . PRO A 1 91 ? 6.466 -2.272 -9.482 1.00 98.06 91 PRO A O 1
ATOM 664 N N . ARG A 1 92 ? 6.039 -2.320 -7.274 1.00 97.62 92 ARG A N 1
ATOM 665 C CA . ARG A 1 92 ? 6.395 -0.926 -6.947 1.00 97.62 92 ARG A CA 1
ATOM 666 C C . ARG A 1 92 ? 5.522 0.153 -7.586 1.00 97.62 92 ARG A C 1
ATOM 668 O O . ARG A 1 92 ? 5.855 1.330 -7.459 1.00 97.62 92 ARG A O 1
ATOM 675 N N . GLN A 1 93 ? 4.398 -0.206 -8.203 1.00 97.62 93 GLN A N 1
ATOM 676 C CA . GLN A 1 93 ? 3.420 0.762 -8.696 1.00 97.62 93 GLN A CA 1
ATOM 677 C C . GLN A 1 93 ? 2.867 1.657 -7.578 1.00 97.62 93 GLN A C 1
ATOM 679 O O . GLN A 1 93 ? 2.554 2.824 -7.818 1.00 97.62 93 GLN A O 1
ATOM 684 N N . PHE A 1 94 ? 2.729 1.117 -6.365 1.00 96.81 94 PHE A N 1
ATOM 685 C CA . PHE A 1 94 ? 2.195 1.840 -5.216 1.00 96.81 94 PHE A CA 1
ATOM 686 C C . PHE A 1 94 ? 3.277 2.166 -4.173 1.00 96.81 94 PHE A C 1
ATOM 688 O O . PHE A 1 94 ? 4.189 1.359 -3.947 1.00 96.81 94 PHE A O 1
ATOM 695 N N . PRO A 1 95 ? 3.184 3.335 -3.508 1.00 96.94 95 PRO A N 1
ATOM 696 C CA . PRO A 1 95 ? 2.242 4.431 -3.780 1.00 96.94 95 PRO A CA 1
ATOM 697 C C . PRO A 1 95 ? 2.554 5.160 -5.101 1.00 96.94 95 PRO A C 1
ATOM 699 O O . PRO A 1 95 ? 3.701 5.160 -5.549 1.00 96.94 95 PRO A O 1
ATOM 702 N N . ILE A 1 96 ? 1.553 5.802 -5.713 1.00 93.12 96 ILE A N 1
ATOM 703 C CA . ILE A 1 96 ? 1.711 6.624 -6.933 1.00 93.12 96 ILE A CA 1
ATOM 704 C C . ILE A 1 96 ? 2.248 8.021 -6.564 1.00 93.12 96 ILE A C 1
ATOM 706 O O . ILE A 1 96 ? 2.079 8.472 -5.436 1.00 93.12 96 ILE A O 1
ATOM 710 N N . GLY A 1 97 ? 2.928 8.696 -7.496 1.00 89.62 97 GLY A N 1
ATOM 711 C CA . GLY A 1 97 ? 3.397 10.085 -7.351 1.00 89.62 97 GLY A CA 1
ATOM 712 C C . GLY A 1 97 ? 4.881 10.208 -7.002 1.00 89.62 97 GLY A C 1
ATOM 713 O O . GLY A 1 97 ? 5.603 9.214 -7.045 1.00 89.62 97 GLY A O 1
ATOM 714 N N . ASP A 1 98 ? 5.324 11.405 -6.617 1.00 89.25 98 ASP A N 1
ATOM 715 C CA . ASP A 1 98 ? 6.746 11.713 -6.355 1.00 89.25 98 ASP A CA 1
ATOM 716 C C . ASP A 1 98 ? 7.108 11.753 -4.857 1.00 89.25 98 ASP A C 1
ATOM 718 O O . ASP A 1 98 ? 8.250 12.030 -4.492 1.00 89.25 98 ASP A O 1
ATOM 722 N N . GLY A 1 99 ? 6.142 11.470 -3.976 1.00 88.62 99 GLY A N 1
ATOM 723 C CA . GLY A 1 99 ? 6.355 11.403 -2.530 1.00 88.62 99 GLY A CA 1
ATOM 724 C C . GLY A 1 99 ? 7.311 10.284 -2.104 1.00 88.62 99 GLY A C 1
ATOM 725 O O . GLY A 1 99 ? 7.656 9.392 -2.889 1.00 88.62 99 GLY A O 1
ATOM 726 N N . VAL A 1 100 ? 7.713 10.319 -0.827 1.00 93.94 100 VAL A N 1
ATOM 727 C CA . VAL A 1 100 ? 8.592 9.303 -0.227 1.00 93.94 100 VAL A CA 1
ATOM 728 C C . VAL A 1 100 ? 8.022 7.910 -0.484 1.00 93.94 100 VAL A C 1
ATOM 730 O O . VAL A 1 100 ? 6.839 7.647 -0.265 1.00 93.94 100 VAL A O 1
ATOM 733 N N . LYS A 1 101 ? 8.877 7.015 -0.978 1.00 97.06 101 LYS A N 1
ATOM 734 C CA . LYS A 1 101 ? 8.502 5.637 -1.283 1.00 97.06 101 LYS A CA 1
ATOM 735 C C . LYS A 1 101 ? 8.894 4.714 -0.135 1.00 97.06 101 LYS A C 1
ATOM 737 O O . LYS A 1 101 ? 9.995 4.874 0.390 1.00 97.06 101 LYS A O 1
ATOM 742 N N . PRO A 1 102 ? 8.063 3.706 0.179 1.00 98.00 102 PRO A N 1
ATOM 743 C CA . PRO A 1 102 ? 8.468 2.635 1.068 1.00 98.00 102 PRO A CA 1
ATOM 744 C C . PRO A 1 102 ? 9.725 1.948 0.535 1.00 98.00 102 PRO A C 1
ATOM 746 O O . PRO A 1 102 ? 9.832 1.657 -0.668 1.00 98.00 102 PRO A O 1
ATOM 749 N N . THR A 1 103 ? 10.644 1.659 1.445 1.00 98.25 103 THR A N 1
ATOM 750 C CA . THR A 1 103 ? 11.803 0.797 1.217 1.00 98.25 103 THR A CA 1
ATOM 751 C C . THR A 1 103 ? 11.371 -0.640 0.927 1.00 98.25 103 THR A C 1
ATOM 753 O O . THR A 1 103 ? 10.246 -1.047 1.214 1.00 98.25 103 THR A O 1
ATOM 756 N N . ASP A 1 104 ? 12.279 -1.452 0.392 1.00 98.31 104 ASP A N 1
ATOM 757 C CA . ASP A 1 104 ? 11.994 -2.861 0.089 1.00 98.31 104 ASP A CA 1
ATOM 758 C C . ASP A 1 104 ? 11.617 -3.666 1.329 1.00 98.31 104 ASP A C 1
ATOM 760 O O . ASP A 1 104 ? 10.754 -4.537 1.253 1.00 98.31 104 ASP A O 1
ATOM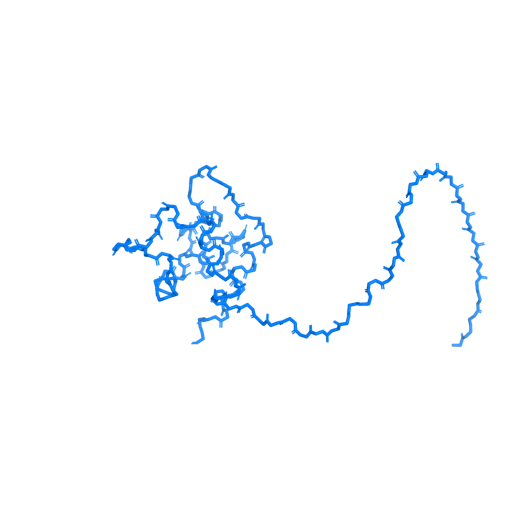 764 N N . LEU A 1 105 ? 12.219 -3.335 2.473 1.00 97.69 105 LEU A N 1
ATOM 765 C CA . LEU A 1 105 ? 11.906 -3.971 3.745 1.00 97.69 105 LEU A CA 1
ATOM 766 C C . LEU A 1 105 ? 10.491 -3.617 4.216 1.00 97.69 105 LEU A C 1
ATOM 768 O O . LEU A 1 105 ? 9.755 -4.494 4.657 1.00 97.69 105 LEU A O 1
ATOM 772 N N . GLU A 1 106 ? 10.080 -2.353 4.088 1.00 98.31 106 GLU A N 1
ATOM 773 C CA . GLU A 1 106 ? 8.712 -1.943 4.422 1.00 98.31 106 GLU A CA 1
ATOM 774 C C . GLU A 1 106 ? 7.680 -2.572 3.479 1.00 98.31 106 GLU A C 1
ATOM 776 O O . GLU A 1 106 ? 6.599 -2.944 3.929 1.00 98.31 106 GLU A O 1
ATOM 781 N N . ARG A 1 107 ? 8.016 -2.724 2.190 1.00 98.62 107 ARG A N 1
ATOM 782 C CA . ARG A 1 107 ? 7.165 -3.407 1.200 1.00 98.62 107 ARG A CA 1
ATOM 783 C C . ARG A 1 107 ? 6.985 -4.876 1.544 1.00 98.62 107 ARG A C 1
ATOM 785 O O . ARG A 1 107 ? 5.854 -5.349 1.559 1.00 98.62 107 ARG A O 1
ATOM 792 N N . LEU A 1 108 ? 8.085 -5.572 1.832 1.00 97.62 108 LEU A N 1
ATOM 793 C CA . LEU A 1 108 ? 8.064 -6.977 2.232 1.00 97.62 108 LEU A CA 1
ATOM 794 C C . LEU A 1 108 ? 7.208 -7.165 3.487 1.00 97.62 108 LEU A C 1
ATOM 796 O O . LEU A 1 108 ? 6.285 -7.971 3.473 1.00 97.62 108 LEU A O 1
ATOM 800 N N . ARG A 1 109 ? 7.448 -6.350 4.521 1.00 97.69 109 ARG A N 1
ATOM 801 C CA . ARG A 1 109 ? 6.685 -6.393 5.774 1.00 97.69 109 ARG A CA 1
ATOM 802 C C . ARG A 1 109 ? 5.186 -6.165 5.551 1.00 97.69 109 ARG A C 1
ATOM 804 O O . ARG A 1 109 ? 4.369 -6.857 6.154 1.00 97.69 109 ARG A O 1
ATOM 811 N N . LEU A 1 110 ? 4.805 -5.243 4.657 1.00 97.81 110 LEU A N 1
ATOM 812 C CA . LEU A 1 110 ? 3.390 -5.025 4.343 1.00 97.81 110 LEU A CA 1
ATOM 813 C C . LEU A 1 110 ? 2.798 -6.241 3.635 1.00 97.81 110 LEU A C 1
ATOM 815 O O . LEU A 1 110 ? 1.707 -6.667 3.995 1.00 97.81 110 LEU A O 1
ATOM 819 N N . VAL A 1 111 ? 3.494 -6.794 2.639 1.00 97.12 111 VAL A N 1
ATOM 820 C CA . VAL A 1 111 ? 3.023 -7.970 1.894 1.00 97.12 111 VAL A CA 1
ATOM 821 C C . VAL A 1 111 ? 2.837 -9.167 2.828 1.00 97.12 111 VAL A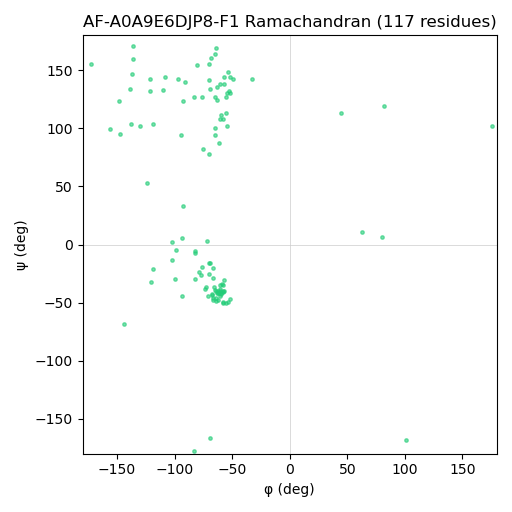 C 1
ATOM 823 O O . VAL A 1 111 ? 1.786 -9.799 2.775 1.00 97.12 111 VAL A O 1
ATOM 826 N N . GLU A 1 112 ? 3.783 -9.425 3.733 1.00 95.88 112 GLU A N 1
ATOM 827 C CA . GLU A 1 112 ? 3.667 -10.480 4.749 1.00 95.88 112 GLU A CA 1
ATOM 828 C C . GLU A 1 112 ? 2.453 -10.262 5.666 1.00 95.88 112 GLU A C 1
ATOM 830 O O . GLU A 1 112 ? 1.694 -11.197 5.936 1.00 95.88 112 GLU A O 1
ATOM 835 N N . TRP A 1 113 ? 2.214 -9.021 6.104 1.00 96.25 113 TRP A N 1
ATOM 836 C CA . TRP A 1 113 ? 1.025 -8.691 6.888 1.00 96.25 113 TRP A CA 1
ATOM 837 C C . TRP A 1 113 ? -0.272 -8.902 6.090 1.00 96.25 113 TRP A C 1
ATOM 839 O O . TRP A 1 113 ? -1.195 -9.538 6.601 1.00 96.25 113 TRP A O 1
ATOM 849 N N . LEU A 1 114 ? -0.339 -8.441 4.836 1.00 95.38 114 LEU A N 1
ATOM 850 C CA . LEU A 1 114 ? -1.503 -8.630 3.960 1.00 95.38 114 LEU A CA 1
ATOM 851 C C . LEU A 1 114 ? -1.792 -10.121 3.739 1.00 95.38 114 LEU A C 1
ATOM 853 O O . LEU A 1 114 ? -2.940 -10.541 3.805 1.00 95.38 114 LEU A O 1
ATOM 857 N N . GLU A 1 115 ? -0.770 -10.948 3.532 1.00 92.94 115 GLU A N 1
ATOM 858 C CA . GLU A 1 115 ? -0.940 -12.400 3.393 1.00 92.94 115 GLU A CA 1
ATOM 859 C C . GLU A 1 115 ? -1.414 -13.065 4.692 1.00 92.94 115 GLU A C 1
ATOM 861 O O . GLU A 1 115 ? -2.132 -14.066 4.654 1.00 92.94 115 GLU A O 1
ATOM 866 N N . SER A 1 116 ? -1.080 -12.494 5.852 1.00 93.19 116 SER A N 1
ATOM 867 C CA . SER A 1 116 ? -1.512 -13.024 7.147 1.00 93.19 116 SER A CA 1
ATOM 868 C C . SER A 1 116 ? -3.013 -12.854 7.421 1.00 93.19 116 SER A C 1
ATOM 870 O O . SER A 1 116 ? -3.571 -13.658 8.176 1.00 93.19 116 SER A O 1
ATOM 872 N N . ILE A 1 117 ? -3.659 -11.856 6.799 1.00 90.38 117 ILE A N 1
ATOM 873 C CA . ILE A 1 117 ? -5.069 -11.494 7.029 1.00 90.38 117 ILE A CA 1
ATOM 874 C C . ILE A 1 117 ? -6.047 -12.060 5.982 1.00 90.38 117 ILE A C 1
ATOM 876 O O . ILE A 1 117 ? -7.252 -11.930 6.152 1.00 90.38 117 ILE A O 1
ATOM 880 N N . VAL A 1 118 ? -5.563 -12.734 4.931 1.00 78.62 118 VAL A N 1
ATOM 881 C CA . VAL A 1 118 ? -6.387 -13.295 3.827 1.00 78.62 118 VAL A CA 1
ATOM 882 C C . VAL A 1 118 ? -6.783 -14.760 4.086 1.00 78.62 118 VAL A C 1
ATOM 884 O O . VAL A 1 118 ? -6.858 -15.569 3.167 1.00 78.62 118 VAL A O 1
ATOM 887 N N . ARG A 1 119 ? -6.987 -15.151 5.347 1.00 55.78 119 ARG A N 1
ATOM 888 C CA . ARG A 1 119 ? -7.281 -16.553 5.704 1.00 55.78 119 ARG A CA 1
ATOM 889 C C . ARG A 1 119 ? -8.739 -16.946 5.508 1.00 55.78 119 ARG A C 1
ATOM 891 O O . ARG A 1 119 ? -9.619 -16.149 5.893 1.00 55.78 119 ARG A O 1
#

Mean predicted aligned error: 12.35 Å

Foldseek 3Di:
DDDDDDDDDDDDDDDDDDDPDPPPPPDDPDPQDDCVPAQLVVCVQFPCVPQDDPPPVANSNDPVSCLVCLLQLLQQLACQHDPPDDVPPHHVNPPDDDDDHDDNVSSVSNNVVSVVPPD

Sequence (119 aa):
MCVTLLLWSCGDEGSGKADEQPATHSGGVASADSWSNYASGFFASYCVECHGAGDRSRDSTTLAEVERDLPSIRCGVSSVPIDSCGDWPPPRQFPIGDGVKPTDLERLRLVEWLESIVR

Radius of gyration: 22.1 Å; Cα contacts (8 Å, |Δi|>4): 96; chains: 1; bounding box: 65×46×40 Å

pLDDT: mean 81.46, std 22.44, range [31.62, 98.62]

Secondary structure (DSSP, 8-state):
-----------------------------PPPP-IIIIIHHHHHHHTTTTS-TT-SS--TTSHHHHHHTHHHHHHHH-SS--TTS-SSSPTT--S-SSSPPPPHHHHHHHHHHHHHH--

Solvent-accessible surface area (backbone atoms only — not comparable to full-atom values): 7746 Å² total; per-residue (Å²): 132,84,89,82,89,81,90,81,86,83,85,84,90,81,92,79,92,75,86,84,69,83,78,74,81,74,86,64,82,72,78,75,82,39,59,90,82,38,50,53,57,53,29,58,74,52,40,27,91,84,18,28,83,82,38,90,88,50,25,46,76,38,68,72,46,43,62,72,44,35,73,54,51,45,29,9,34,20,77,52,87,49,93,92,46,63,84,72,51,40,47,52,52,40,62,75,80,89,66,86,70,80,51,62,66,56,24,48,55,48,40,56,48,56,64,69,70,73,119